Protein AF-A0AAT9M5U4-F1 (afdb_monomer)

Structure (mmCIF, N/CA/C/O backbone):
data_AF-A0AAT9M5U4-F1
#
_entry.id   AF-A0AAT9M5U4-F1
#
loop_
_atom_site.group_PDB
_atom_site.id
_atom_site.type_symbol
_atom_site.label_atom_id
_atom_site.label_alt_id
_atom_site.label_comp_id
_atom_site.label_asym_id
_atom_site.label_entity_id
_atom_site.label_seq_id
_atom_site.pdbx_PDB_ins_code
_atom_site.Cartn_x
_atom_site.Cartn_y
_atom_site.Cartn_z
_atom_site.occupancy
_atom_site.B_iso_or_equiv
_atom_site.auth_seq_id
_atom_site.auth_comp_id
_atom_site.auth_asym_id
_atom_site.auth_atom_id
_atom_site.pdbx_PDB_model_num
ATOM 1 N N . MET A 1 1 ? 32.640 37.767 -28.817 1.00 40.75 1 MET A N 1
ATOM 2 C CA . MET A 1 1 ? 32.706 36.416 -28.224 1.00 40.75 1 MET A CA 1
ATOM 3 C C . MET A 1 1 ? 31.275 35.914 -28.076 1.00 40.75 1 MET A C 1
ATOM 5 O O . MET A 1 1 ? 30.633 36.215 -27.083 1.00 40.75 1 MET A O 1
ATOM 9 N N . THR A 1 2 ? 30.725 35.271 -29.106 1.00 43.62 2 THR A N 1
ATOM 10 C CA . THR A 1 2 ? 29.382 34.669 -29.075 1.00 43.62 2 THR A CA 1
ATOM 11 C C . THR A 1 2 ? 29.527 33.227 -28.602 1.00 43.62 2 THR A C 1
ATOM 13 O O . THR A 1 2 ? 30.177 32.427 -29.272 1.00 43.62 2 THR A O 1
ATOM 16 N N . THR A 1 3 ? 28.993 32.907 -27.426 1.00 51.47 3 THR A N 1
ATOM 17 C CA . THR A 1 3 ? 29.006 31.548 -26.872 1.00 51.47 3 THR A CA 1
ATOM 18 C C . THR A 1 3 ? 28.116 30.651 -27.725 1.00 51.47 3 THR A C 1
ATOM 20 O O . THR A 1 3 ? 26.915 30.890 -27.839 1.00 51.47 3 THR A O 1
ATOM 23 N N . SER A 1 4 ? 28.747 29.664 -28.361 1.00 56.88 4 SER A N 1
ATOM 24 C CA . SER A 1 4 ? 28.134 28.686 -29.254 1.00 56.88 4 SER A CA 1
ATOM 25 C C . SER A 1 4 ? 26.979 27.962 -28.567 1.00 56.88 4 SER A C 1
ATOM 27 O O . SER A 1 4 ? 27.136 27.406 -27.481 1.00 56.88 4 SER A O 1
ATOM 29 N N . SER A 1 5 ? 25.818 28.003 -29.214 1.00 54.59 5 SER A N 1
ATOM 30 C CA . SER A 1 5 ? 24.596 27.337 -28.787 1.00 54.59 5 SER A CA 1
ATOM 31 C C . SER A 1 5 ? 24.749 25.816 -28.877 1.00 54.59 5 SER A C 1
ATOM 33 O O . SER A 1 5 ? 25.156 25.302 -29.914 1.00 54.59 5 SER A O 1
ATOM 35 N N . ALA A 1 6 ? 24.394 25.146 -27.780 1.00 54.88 6 ALA A N 1
ATOM 36 C CA . ALA A 1 6 ? 23.782 23.820 -27.713 1.00 54.88 6 ALA A CA 1
ATOM 37 C C . ALA A 1 6 ? 24.386 22.701 -28.584 1.00 54.88 6 ALA A C 1
ATOM 39 O O . ALA A 1 6 ? 23.807 22.310 -29.593 1.00 54.88 6 ALA A O 1
ATOM 40 N N . ASP A 1 7 ? 25.458 22.079 -28.092 1.00 50.00 7 ASP A N 1
ATOM 41 C CA . ASP A 1 7 ? 25.780 20.689 -28.430 1.00 50.00 7 ASP A CA 1
ATOM 42 C C . ASP A 1 7 ? 25.170 19.787 -27.341 1.00 50.00 7 ASP A C 1
ATOM 44 O O . ASP A 1 7 ? 25.841 19.301 -26.432 1.00 50.00 7 ASP A O 1
ATOM 48 N N . GLN A 1 8 ? 23.838 19.671 -27.338 1.00 59.22 8 GLN A N 1
ATOM 49 C CA . GLN A 1 8 ? 23.175 18.623 -26.563 1.00 59.22 8 GLN A CA 1
ATOM 50 C C . GLN A 1 8 ? 23.060 17.406 -27.479 1.00 59.22 8 GLN A C 1
ATOM 52 O O . GLN A 1 8 ? 22.373 17.504 -28.499 1.00 59.22 8 GLN A O 1
ATOM 57 N N . PRO A 1 9 ? 23.688 16.260 -27.150 1.00 57.50 9 PRO A N 1
ATOM 58 C CA . PRO A 1 9 ? 23.498 15.054 -27.935 1.00 57.50 9 PRO A CA 1
ATOM 59 C C . PRO A 1 9 ? 22.003 14.757 -27.943 1.00 57.50 9 PRO A C 1
ATOM 61 O O . PRO A 1 9 ? 21.378 14.655 -26.884 1.00 57.50 9 PRO A O 1
ATOM 64 N N . SER A 1 10 ? 21.425 14.679 -29.141 1.00 58.44 10 SER A N 1
ATOM 65 C CA . SER A 1 10 ? 20.028 14.327 -29.364 1.00 58.44 10 SER A CA 1
ATOM 66 C C . SER A 1 10 ? 19.744 13.012 -28.644 1.00 58.44 10 SER A C 1
ATOM 68 O O . SER A 1 10 ? 20.074 11.933 -29.142 1.00 58.44 10 SER A O 1
ATOM 70 N N . ARG A 1 11 ? 19.189 13.095 -27.434 1.00 58.50 11 ARG A N 1
ATOM 71 C CA . ARG A 1 11 ? 18.834 11.933 -26.626 1.00 58.50 11 ARG A CA 1
ATOM 72 C C . ARG A 1 11 ? 17.618 11.334 -27.314 1.00 58.50 11 ARG A C 1
ATOM 74 O O . ARG A 1 11 ? 16.496 11.783 -27.092 1.00 58.50 11 ARG A O 1
ATOM 81 N N . GLN A 1 12 ? 17.866 10.427 -28.259 1.00 66.12 12 GLN A N 1
ATOM 82 C CA . GLN A 1 12 ? 16.819 9.746 -29.008 1.00 66.12 12 GLN A CA 1
ATOM 83 C C . GLN A 1 12 ? 15.820 9.192 -27.998 1.00 66.12 12 GLN A C 1
ATOM 85 O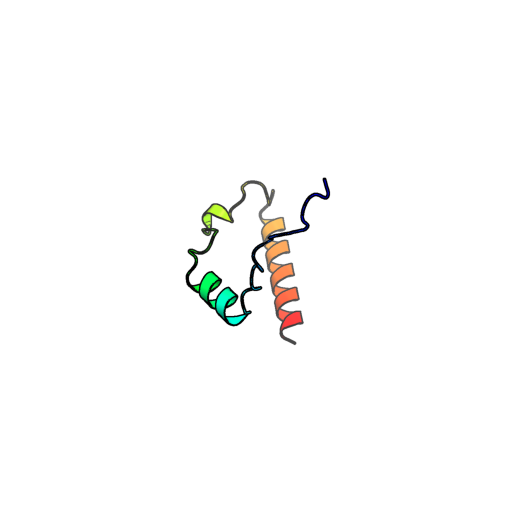 O . GLN A 1 12 ? 16.196 8.447 -27.090 1.00 66.12 12 GLN A O 1
ATOM 90 N N . ARG A 1 13 ? 14.566 9.641 -28.102 1.00 66.31 13 ARG A N 1
ATOM 91 C CA . ARG A 1 13 ? 13.509 9.201 -27.197 1.00 66.31 13 ARG A CA 1
ATOM 92 C C . ARG A 1 13 ? 13.349 7.695 -27.419 1.00 66.31 13 ARG A C 1
ATOM 94 O O . ARG A 1 13 ? 13.111 7.308 -28.564 1.00 66.31 13 ARG A O 1
ATOM 101 N N . PRO A 1 14 ? 13.549 6.854 -26.393 1.00 72.50 14 PRO A N 1
ATOM 102 C CA . PRO A 1 14 ? 13.428 5.414 -26.558 1.00 72.50 14 PRO A CA 1
ATOM 103 C C . PRO A 1 14 ? 12.02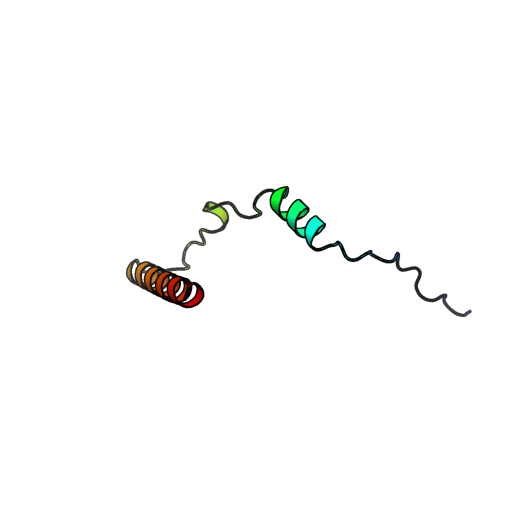6 5.072 -27.066 1.00 72.50 14 PRO A C 1
ATOM 105 O O . PRO A 1 14 ? 11.040 5.705 -26.681 1.00 72.50 14 PRO A O 1
ATOM 108 N N . THR A 1 15 ? 11.957 4.105 -27.978 1.00 81.56 15 THR A N 1
ATOM 109 C CA . THR A 1 15 ? 10.690 3.585 -28.491 1.00 81.56 15 THR A CA 1
ATOM 110 C C . THR A 1 15 ? 9.929 2.888 -27.369 1.00 81.56 15 THR A C 1
ATOM 112 O O . THR A 1 15 ? 10.526 2.369 -26.426 1.00 81.56 15 THR A O 1
ATOM 115 N N . THR A 1 16 ? 8.603 2.859 -27.472 1.00 76.81 16 THR A N 1
ATOM 116 C CA . THR A 1 16 ? 7.732 2.191 -26.497 1.00 76.81 16 THR A CA 1
ATOM 117 C C . THR A 1 16 ? 8.112 0.725 -26.311 1.00 76.81 16 THR A C 1
ATOM 119 O O . THR A 1 16 ? 8.198 0.274 -25.180 1.00 76.81 16 THR A O 1
ATOM 122 N N . GLU A 1 17 ? 8.425 0.008 -27.392 1.00 83.75 17 GLU A N 1
ATOM 123 C CA . GLU A 1 17 ? 8.872 -1.393 -27.336 1.00 83.75 17 GLU A CA 1
ATOM 124 C C . GLU A 1 17 ? 10.144 -1.559 -26.500 1.00 83.75 17 GLU A C 1
ATOM 126 O O . GLU A 1 17 ? 10.199 -2.410 -25.621 1.00 83.75 17 GLU A O 1
ATOM 131 N N . LYS A 1 18 ? 11.125 -0.670 -26.689 1.00 79.00 18 LYS A N 1
ATOM 132 C CA . LYS A 1 18 ? 12.367 -0.685 -25.915 1.00 79.00 18 LYS A CA 1
ATOM 133 C C . LYS A 1 18 ? 12.135 -0.358 -24.439 1.00 79.00 18 LYS A C 1
ATOM 135 O O . LYS A 1 18 ? 12.795 -0.929 -23.587 1.00 79.00 18 LYS A O 1
ATOM 140 N N . LEU A 1 19 ? 11.179 0.520 -24.130 1.00 77.94 19 LEU A N 1
ATOM 141 C CA . LEU A 1 19 ? 10.777 0.800 -22.748 1.00 77.94 19 LEU A CA 1
ATOM 142 C C . LEU A 1 19 ? 10.080 -0.397 -22.090 1.00 77.94 19 LEU A C 1
ATOM 144 O O . LEU A 1 19 ? 10.291 -0.634 -20.904 1.00 77.94 19 LEU A O 1
ATOM 148 N N . LEU A 1 20 ? 9.256 -1.138 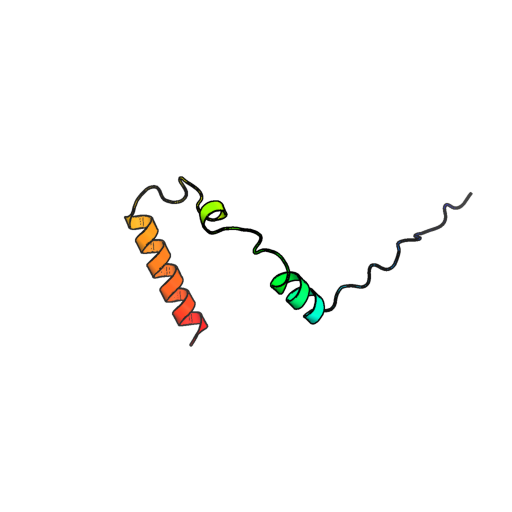-22.839 1.00 77.06 20 LEU A N 1
ATOM 149 C CA . LEU A 1 20 ? 8.627 -2.362 -22.344 1.00 77.06 20 LEU A CA 1
ATOM 150 C C . LEU A 1 20 ? 9.666 -3.457 -22.107 1.00 77.06 20 LEU A C 1
ATOM 152 O O . LEU A 1 20 ? 9.628 -4.087 -21.055 1.00 77.06 20 LEU A O 1
ATOM 156 N N . ASP A 1 21 ? 10.601 -3.647 -23.039 1.00 81.75 21 ASP A N 1
ATOM 157 C CA . ASP A 1 21 ? 11.712 -4.578 -22.859 1.00 81.75 21 ASP A CA 1
ATOM 158 C C . ASP A 1 21 ? 12.569 -4.171 -21.659 1.00 81.75 21 ASP A C 1
ATOM 160 O O . ASP A 1 21 ? 12.841 -5.002 -20.799 1.00 81.75 21 ASP A O 1
ATOM 164 N N . ASP A 1 22 ? 12.942 -2.899 -21.530 1.00 76.44 22 ASP A N 1
ATOM 165 C CA . ASP A 1 22 ? 13.720 -2.420 -20.385 1.00 76.44 22 ASP A CA 1
ATOM 166 C C . ASP A 1 22 ? 12.965 -2.636 -19.061 1.00 76.44 22 ASP A C 1
ATOM 168 O O . ASP A 1 22 ? 13.5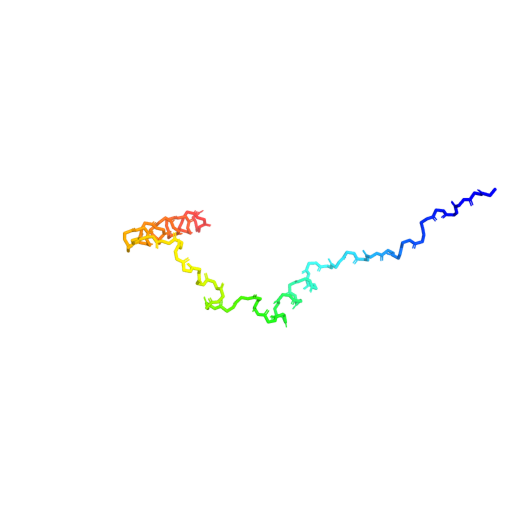83 -3.003 -18.065 1.00 76.44 22 ASP A O 1
ATOM 172 N N . LEU A 1 23 ? 11.635 -2.484 -19.040 1.00 71.81 23 LEU A N 1
ATOM 173 C CA . LEU A 1 23 ? 10.809 -2.762 -17.861 1.00 71.81 23 LEU A CA 1
ATOM 174 C C . LEU A 1 23 ? 10.727 -4.265 -17.550 1.00 71.81 23 LEU A C 1
ATOM 176 O O . LEU A 1 23 ? 10.852 -4.646 -16.388 1.00 71.81 23 LEU A O 1
ATOM 180 N N . LEU A 1 24 ? 10.569 -5.120 -18.565 1.00 73.00 24 LEU A N 1
ATOM 181 C CA . LEU A 1 24 ? 10.536 -6.581 -18.412 1.00 73.00 24 LEU A CA 1
ATOM 182 C C . LEU A 1 24 ? 11.879 -7.155 -17.943 1.00 73.00 24 LEU A C 1
ATOM 184 O O . LEU A 1 24 ? 11.902 -8.135 -17.200 1.00 73.00 24 LEU A O 1
ATOM 188 N N . HIS A 1 25 ? 12.987 -6.565 -18.395 1.00 71.12 25 HIS A N 1
ATOM 189 C CA . HIS A 1 25 ? 14.346 -6.982 -18.043 1.00 71.12 25 HIS A CA 1
ATOM 190 C C . HIS A 1 25 ? 14.900 -6.239 -16.820 1.00 71.12 25 HIS A C 1
ATOM 192 O O . HIS A 1 25 ? 15.933 -6.635 -16.271 1.00 71.12 25 HIS A O 1
ATOM 198 N N . SER A 1 26 ? 14.231 -5.179 -16.363 1.00 70.31 26 SER A N 1
ATOM 199 C CA . SER A 1 26 ? 14.521 -4.571 -15.072 1.00 70.31 26 SER A CA 1
ATOM 200 C C . SER A 1 26 ? 14.102 -5.526 -13.958 1.00 70.31 26 SER A C 1
ATOM 202 O O . SER A 1 26 ? 13.048 -6.160 -14.020 1.00 70.31 26 SER A O 1
ATOM 204 N N . LYS A 1 27 ? 14.927 -5.643 -12.910 1.00 62.66 27 LYS A N 1
ATOM 205 C CA . LYS A 1 27 ? 14.442 -6.234 -11.658 1.00 62.66 27 LYS A CA 1
ATOM 206 C C . LYS A 1 27 ? 13.188 -5.453 -11.260 1.00 62.66 27 LYS A C 1
ATOM 208 O O . LYS A 1 27 ? 13.264 -4.222 -11.311 1.00 62.66 27 LYS A O 1
ATOM 213 N N . PRO A 1 28 ? 12.084 -6.114 -10.862 1.00 65.06 28 PRO A N 1
ATOM 214 C CA . PRO A 1 28 ? 10.939 -5.393 -10.330 1.00 65.06 28 PRO A CA 1
ATOM 215 C C . PRO A 1 28 ? 11.479 -4.472 -9.241 1.00 65.06 28 PRO A C 1
ATOM 217 O O . PRO A 1 28 ? 12.132 -4.932 -8.306 1.00 65.06 28 PRO A O 1
ATOM 220 N N . ALA A 1 29 ? 11.318 -3.165 -9.439 1.00 62.66 29 ALA A N 1
ATOM 221 C CA . ALA A 1 29 ? 11.995 -2.144 -8.642 1.00 62.66 29 ALA A CA 1
ATOM 222 C C . ALA A 1 29 ? 11.486 -2.078 -7.189 1.00 62.66 29 ALA A C 1
ATOM 224 O O . ALA A 1 29 ? 11.848 -1.168 -6.452 1.00 62.66 29 ALA A O 1
ATOM 225 N N . MET A 1 30 ? 10.634 -3.024 -6.799 1.00 61.41 30 MET A N 1
ATOM 226 C CA . MET A 1 30 ? 9.988 -3.108 -5.507 1.00 61.41 30 MET A CA 1
ATOM 227 C C . MET A 1 30 ? 9.665 -4.580 -5.249 1.00 61.41 30 MET A C 1
ATOM 229 O O . MET A 1 30 ? 8.925 -5.209 -6.013 1.00 61.41 30 MET A O 1
ATOM 233 N N . THR A 1 31 ? 10.268 -5.155 -4.215 1.00 71.50 31 THR A N 1
ATOM 234 C CA . THR A 1 31 ? 9.802 -6.422 -3.647 1.00 71.50 31 THR A CA 1
ATOM 235 C C . THR A 1 31 ? 8.455 -6.207 -2.950 1.00 71.50 31 THR A C 1
ATOM 237 O O . THR A 1 31 ? 8.048 -5.071 -2.707 1.00 71.50 31 THR A O 1
ATOM 240 N N . ILE A 1 32 ? 7.729 -7.287 -2.640 1.00 68.31 32 ILE A N 1
ATOM 241 C CA . ILE A 1 32 ? 6.495 -7.175 -1.838 1.00 68.31 32 ILE A CA 1
ATOM 242 C C . ILE A 1 32 ? 6.805 -6.512 -0.491 1.00 68.31 32 ILE A C 1
ATOM 244 O O . ILE A 1 32 ? 6.026 -5.683 -0.034 1.00 68.31 32 ILE A O 1
ATOM 248 N N . ASP A 1 33 ? 7.968 -6.816 0.082 1.00 72.25 33 ASP A N 1
ATOM 249 C CA . ASP A 1 33 ? 8.433 -6.213 1.329 1.00 72.25 33 ASP A CA 1
ATOM 250 C C . ASP A 1 33 ? 8.735 -4.715 1.164 1.00 72.25 33 ASP A C 1
ATOM 252 O O . ASP A 1 33 ? 8.420 -3.935 2.051 1.00 72.25 33 ASP A O 1
ATOM 256 N N . ASP A 1 34 ? 9.252 -4.278 0.009 1.00 71.88 34 ASP A N 1
ATOM 257 C CA . ASP A 1 34 ? 9.430 -2.845 -0.281 1.00 71.88 34 ASP A CA 1
ATOM 258 C C . ASP A 1 34 ? 8.089 -2.112 -0.474 1.00 71.88 34 ASP A C 1
ATOM 260 O O . ASP A 1 34 ? 8.017 -0.895 -0.308 1.00 71.88 34 ASP A O 1
ATOM 264 N N . LEU A 1 35 ? 7.029 -2.832 -0.862 1.00 67.12 35 LEU A N 1
ATOM 265 C CA . LEU A 1 35 ? 5.676 -2.290 -1.013 1.00 67.12 35 LEU A CA 1
ATOM 266 C C . LEU A 1 35 ? 4.913 -2.251 0.320 1.00 67.12 35 LEU A C 1
ATOM 268 O O . LEU A 1 35 ? 3.987 -1.452 0.473 1.00 67.12 35 LEU A O 1
ATOM 272 N N . ALA A 1 36 ? 5.302 -3.090 1.280 1.00 74.12 36 ALA A N 1
ATOM 273 C CA . ALA A 1 36 ? 4.773 -3.066 2.631 1.00 74.12 36 ALA A CA 1
ATOM 274 C C . ALA A 1 36 ? 5.307 -1.826 3.362 1.00 74.12 36 ALA A C 1
ATOM 276 O O . ALA A 1 36 ? 6.433 -1.792 3.849 1.00 74.12 36 ALA A O 1
ATOM 277 N N . CYS A 1 37 ? 4.496 -0.773 3.422 1.00 73.38 37 CYS A N 1
ATOM 278 C CA . CYS A 1 37 ? 4.773 0.364 4.290 1.00 73.38 37 CYS A CA 1
ATOM 279 C C . CYS A 1 37 ? 4.001 0.186 5.596 1.00 73.38 37 CYS A C 1
ATOM 281 O O . CYS A 1 37 ? 2.766 0.233 5.618 1.00 73.38 37 CYS A O 1
ATOM 283 N N . ASP A 1 38 ? 4.746 0.003 6.680 1.00 79.81 38 ASP A N 1
ATOM 284 C CA . ASP A 1 38 ? 4.184 -0.041 8.023 1.00 79.81 38 ASP A CA 1
ATOM 285 C C . ASP A 1 38 ? 3.424 1.260 8.322 1.00 79.81 38 ASP A C 1
ATOM 287 O O . ASP A 1 38 ? 3.895 2.361 8.027 1.00 79.81 38 ASP A O 1
ATOM 291 N N . GLY A 1 39 ? 2.233 1.133 8.911 1.00 80.25 39 GLY A N 1
ATOM 292 C CA . GLY A 1 39 ? 1.409 2.279 9.296 1.00 80.25 39 GLY A CA 1
ATOM 293 C C . GLY A 1 39 ? 0.657 2.966 8.151 1.00 80.25 39 GLY A C 1
ATOM 294 O O . GLY A 1 39 ? 0.188 4.083 8.346 1.00 80.25 39 GLY A O 1
ATOM 295 N N . ILE A 1 40 ? 0.523 2.339 6.973 1.00 84.69 40 ILE A N 1
ATOM 296 C CA . ILE A 1 40 ? -0.459 2.793 5.965 1.00 84.69 40 ILE A CA 1
ATOM 297 C C . ILE A 1 40 ? -1.891 2.580 6.460 1.00 84.69 40 ILE A C 1
ATOM 299 O O . ILE A 1 40 ? -2.747 3.429 6.231 1.00 84.69 40 ILE A O 1
ATOM 303 N N . PHE A 1 41 ? -2.137 1.442 7.103 1.00 85.69 41 PHE A N 1
ATOM 304 C CA . PHE A 1 41 ? -3.428 1.090 7.675 1.00 85.69 41 PHE A CA 1
ATOM 305 C C . PHE A 1 41 ? -3.270 0.993 9.188 1.00 85.69 41 PHE A C 1
ATOM 307 O O . PHE A 1 41 ? -2.327 0.366 9.680 1.00 85.69 41 PHE A O 1
ATOM 314 N N . GLU A 1 42 ? -4.169 1.642 9.917 1.00 88.06 42 GLU A N 1
ATOM 315 C CA . GLU A 1 42 ? -4.216 1.624 11.376 1.00 88.06 42 GLU A CA 1
ATOM 316 C C . GLU A 1 42 ? -5.072 0.454 11.882 1.00 88.06 42 GLU A C 1
ATOM 318 O O . GLU A 1 42 ? -4.898 0.004 13.017 1.00 88.06 42 GLU A O 1
ATOM 323 N N . THR A 1 43 ? -5.979 -0.057 11.040 1.00 90.81 43 THR A N 1
ATOM 324 C CA . THR A 1 43 ? -6.910 -1.141 11.382 1.00 90.81 43 THR A CA 1
ATOM 325 C C . THR A 1 43 ? -7.129 -2.130 10.236 1.00 90.81 43 THR A C 1
ATOM 327 O O . THR A 1 43 ? -7.004 -1.784 9.061 1.00 90.81 43 THR A O 1
ATOM 330 N N . ASP A 1 44 ? -7.519 -3.359 10.582 1.00 89.31 44 ASP A N 1
ATOM 331 C CA . ASP A 1 44 ? -7.873 -4.395 9.603 1.00 89.31 44 ASP A CA 1
ATOM 332 C C . ASP A 1 44 ? -9.114 -3.999 8.775 1.00 89.31 44 ASP A C 1
ATOM 334 O O . ASP A 1 44 ? -9.181 -4.288 7.581 1.00 89.31 44 ASP A O 1
ATOM 338 N N . GLU A 1 45 ? -10.059 -3.255 9.363 1.00 93.62 45 GLU A N 1
ATOM 339 C CA . GLU A 1 45 ? -11.219 -2.706 8.650 1.00 93.62 45 GLU A CA 1
ATOM 340 C C . GLU A 1 45 ? -10.826 -1.796 7.468 1.00 93.62 45 GLU A C 1
ATOM 342 O O . GLU A 1 45 ? -11.453 -1.858 6.409 1.00 93.62 45 GLU A O 1
ATOM 347 N N . GLU A 1 46 ? -9.786 -0.966 7.609 1.00 90.75 46 GLU A N 1
ATOM 348 C CA . GLU A 1 46 ? -9.315 -0.097 6.516 1.00 90.75 46 GLU A CA 1
ATOM 349 C C . GLU A 1 46 ? -8.685 -0.904 5.372 1.00 90.75 46 GLU A C 1
ATOM 351 O O . GLU A 1 46 ? -8.816 -0.544 4.197 1.00 90.75 46 GLU A O 1
ATOM 356 N N . VAL A 1 47 ? -8.033 -2.024 5.701 1.00 91.19 47 VAL A N 1
ATOM 357 C CA . VAL A 1 47 ? -7.501 -2.964 4.707 1.00 91.19 47 VAL A CA 1
ATOM 358 C C . VAL A 1 47 ? -8.651 -3.581 3.910 1.00 91.19 47 VAL A C 1
ATOM 360 O O . VAL A 1 47 ? -8.607 -3.608 2.676 1.00 91.19 47 VAL A O 1
ATOM 363 N N . ASP A 1 48 ? -9.706 -4.023 4.596 1.00 92.31 48 ASP A N 1
ATOM 364 C CA . ASP A 1 48 ? -10.887 -4.612 3.965 1.00 92.31 48 ASP A CA 1
ATOM 365 C C . ASP A 1 48 ? -11.624 -3.608 3.062 1.00 92.31 48 ASP A C 1
ATOM 367 O O . ASP A 1 48 ? -12.017 -3.952 1.939 1.00 92.31 48 ASP A O 1
ATOM 371 N N . GLU A 1 49 ? -11.757 -2.348 3.491 1.00 92.88 49 GLU A N 1
ATOM 372 C CA . GLU A 1 49 ? -12.342 -1.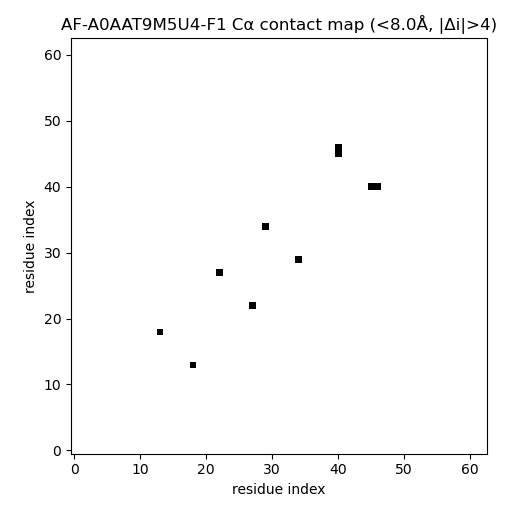281 2.672 1.00 9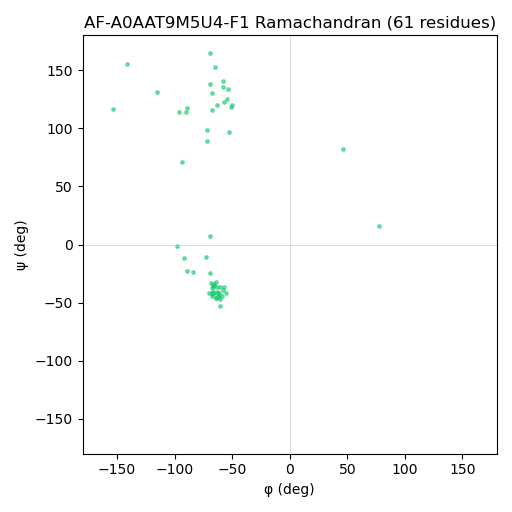2.88 49 GLU A CA 1
ATOM 373 C C . GLU A 1 49 ? -11.519 -1.028 1.400 1.00 92.88 49 GLU A C 1
ATOM 375 O O . GLU A 1 49 ? -12.073 -0.960 0.295 1.00 92.88 49 GLU A O 1
ATOM 380 N N . PHE A 1 50 ? -10.190 -0.957 1.522 1.00 91.38 50 PHE A N 1
ATOM 381 C CA . PHE A 1 50 ? -9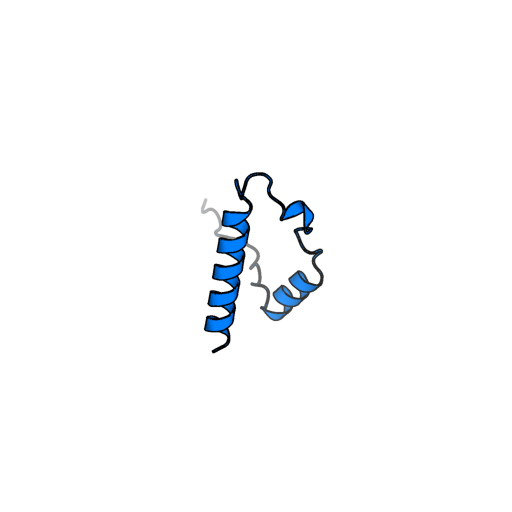.300 -0.765 0.379 1.00 91.38 50 PHE A CA 1
ATOM 382 C C . PHE A 1 50 ? -9.389 -1.921 -0.631 1.00 91.38 50 PHE A C 1
ATOM 384 O O . PHE A 1 50 ? -9.434 -1.691 -1.850 1.00 91.38 50 PHE A O 1
ATOM 391 N N . ILE A 1 51 ? -9.458 -3.167 -0.152 1.00 93.38 51 ILE A N 1
ATOM 392 C CA . ILE A 1 51 ? -9.630 -4.353 -1.003 1.00 93.38 51 ILE A CA 1
ATOM 393 C C . ILE A 1 51 ? -10.984 -4.306 -1.722 1.00 93.38 51 ILE A C 1
ATOM 395 O O . ILE A 1 51 ? -11.054 -4.530 -2.935 1.00 93.38 51 ILE A O 1
ATOM 399 N N . ALA A 1 52 ? -12.064 -3.979 -1.008 1.00 93.31 52 ALA A N 1
ATOM 400 C CA . ALA A 1 52 ? -13.396 -3.868 -1.594 1.00 93.31 52 ALA A CA 1
ATOM 401 C C . ALA A 1 52 ? -13.454 -2.773 -2.673 1.00 93.31 52 ALA A C 1
ATOM 403 O O . ALA A 1 52 ? -13.979 -3.005 -3.769 1.00 93.31 52 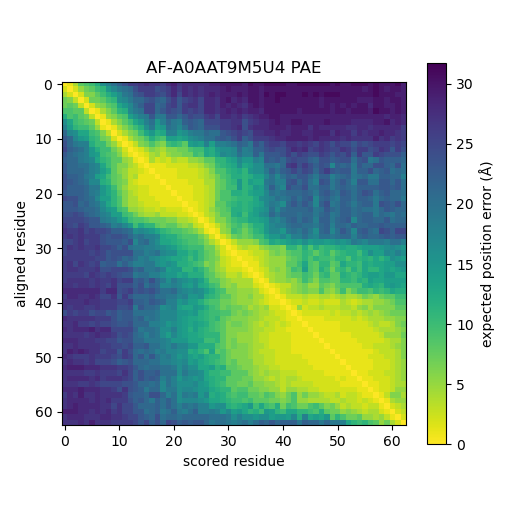ALA A O 1
ATOM 404 N N . PHE A 1 53 ? -12.858 -1.608 -2.398 1.00 92.25 53 PHE A N 1
ATOM 405 C CA . PHE A 1 53 ? -12.754 -0.496 -3.340 1.00 92.25 53 PHE A CA 1
ATOM 406 C C . PHE A 1 53 ? -11.984 -0.891 -4.606 1.00 92.25 53 PHE A C 1
ATOM 408 O O . PHE A 1 53 ? -12.498 -0.754 -5.720 1.00 92.25 53 PHE A O 1
ATOM 415 N N . THR A 1 54 ? -10.775 -1.441 -4.459 1.00 90.50 54 THR A N 1
ATOM 416 C CA . THR A 1 54 ? -9.944 -1.841 -5.608 1.00 90.50 54 THR A CA 1
ATOM 417 C C . THR A 1 54 ? -10.593 -2.944 -6.440 1.00 90.50 54 THR A C 1
ATOM 419 O O . THR A 1 54 ? -10.498 -2.923 -7.671 1.00 90.50 54 THR A O 1
ATOM 422 N N . TYR A 1 55 ? -11.295 -3.890 -5.810 1.00 87.56 55 TYR A N 1
ATOM 423 C CA . TYR A 1 55 ? -12.034 -4.925 -6.530 1.00 87.56 55 TYR A CA 1
ATOM 424 C C . TYR A 1 55 ? -13.211 -4.346 -7.328 1.00 87.56 55 TYR A C 1
ATOM 426 O O . TYR A 1 55 ? -13.408 -4.711 -8.492 1.00 87.56 55 TYR A O 1
ATOM 434 N N . ALA A 1 56 ? -13.967 -3.412 -6.742 1.00 88.19 56 ALA A N 1
ATOM 435 C CA . ALA A 1 56 ? -15.063 -2.726 -7.424 1.00 88.19 56 ALA A CA 1
ATOM 436 C C . ALA A 1 56 ? -14.568 -1.907 -8.630 1.00 88.19 56 ALA A C 1
ATOM 438 O O . ALA A 1 56 ? -15.147 -1.999 -9.716 1.00 88.19 56 ALA A O 1
ATOM 439 N N . GLU A 1 57 ? -13.465 -1.173 -8.474 1.00 87.62 57 GLU A N 1
ATOM 440 C CA . GLU A 1 57 ? -12.849 -0.389 -9.550 1.00 87.62 57 GLU A CA 1
ATOM 441 C C . GLU A 1 57 ? -12.272 -1.268 -10.661 1.00 87.62 57 GLU A C 1
ATOM 443 O O . GLU A 1 57 ? -12.469 -0.993 -11.847 1.00 87.62 57 GLU A O 1
ATOM 448 N N . ARG A 1 58 ? -11.609 -2.380 -10.317 1.00 85.12 58 ARG A N 1
ATOM 449 C CA . ARG A 1 58 ? -11.128 -3.334 -11.325 1.00 85.12 58 ARG A CA 1
ATOM 450 C C . ARG A 1 58 ? -12.293 -3.922 -12.114 1.00 85.12 58 ARG A C 1
ATOM 452 O O . ARG A 1 58 ? -12.210 -4.042 -13.331 1.00 85.12 58 ARG A O 1
ATOM 459 N N . ARG A 1 59 ? -13.392 -4.258 -11.436 1.00 82.50 59 ARG A N 1
ATOM 460 C CA . ARG A 1 59 ? -14.593 -4.790 -12.084 1.00 82.50 59 ARG A CA 1
ATOM 461 C C . ARG A 1 59 ? -15.268 -3.765 -12.998 1.00 82.50 59 ARG A C 1
ATOM 463 O O . ARG A 1 59 ? -15.784 -4.165 -14.035 1.00 82.50 59 ARG A O 1
ATOM 470 N N . ARG A 1 60 ? -15.234 -2.473 -12.656 1.00 74.75 60 ARG A N 1
ATOM 471 C CA . ARG A 1 60 ? -15.699 -1.386 -13.537 1.00 74.75 60 ARG A CA 1
ATOM 472 C C . ARG A 1 60 ? -14.826 -1.203 -14.774 1.00 74.75 60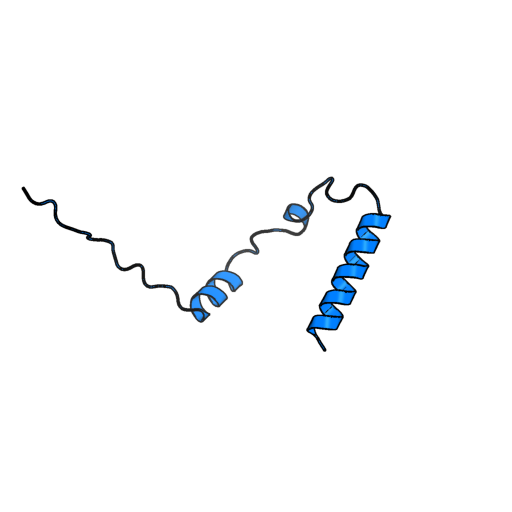 ARG A C 1
ATOM 474 O O . ARG A 1 60 ? -15.366 -1.029 -15.852 1.00 74.75 60 ARG A O 1
ATOM 481 N N . ASN A 1 61 ? -13.505 -1.273 -14.629 1.00 68.31 61 ASN A N 1
ATOM 482 C CA . ASN A 1 61 ? -12.568 -1.115 -15.749 1.00 68.31 61 ASN A CA 1
ATOM 483 C C . ASN A 1 61 ? -12.538 -2.317 -16.714 1.00 68.31 61 ASN A C 1
ATOM 485 O O . ASN A 1 61 ? -11.927 -2.237 -17.776 1.00 68.31 61 ASN A O 1
ATOM 489 N N . LEU A 1 62 ? -13.165 -3.435 -16.339 1.00 60.75 62 LEU A N 1
ATOM 490 C CA . LEU A 1 62 ? -13.298 -4.641 -17.162 1.00 60.75 62 LEU A CA 1
ATOM 491 C C . LEU A 1 62 ? -14.653 -4.737 -17.890 1.00 60.75 62 LEU A C 1
ATOM 493 O O . LEU A 1 62 ? -14.872 -5.725 -18.593 1.00 60.75 62 LEU A O 1
ATOM 497 N N . ALA A 1 63 ? -15.556 -3.770 -17.689 1.00 51.56 63 ALA A N 1
ATOM 498 C CA . ALA A 1 63 ? -16.904 -3.733 -18.263 1.00 51.56 63 ALA A CA 1
ATOM 499 C C . ALA A 1 63 ? -17.009 -2.764 -19.448 1.00 51.56 63 ALA A C 1
ATOM 501 O O . ALA A 1 63 ? -16.340 -1.707 -19.414 1.00 51.56 63 ALA A O 1
#

Radius of gyration: 22.11 Å; Cα contacts (8 Å, |Δi|>4): 5; chains: 1; bounding box: 50×44×41 Å

pLDDT: mean 74.1, std 13.78, range [40.75, 93.62]

Secondary structure (DSSP, 8-state):
-----------PPPPHHHHHHHHHHSPPSS-HHHH--TTS-SSHHHHHHHHHHHHHHHHHHT-

Foldseek 3Di:
DDPDDDPDPPPPDDDPVVVVVCCVPDDVPADVVNVDDPPPDPDPVVVVVVVVVVVVVVVVVVD

Sequence (63 aa):
MTTSSADQPSRQRPTTEKLLDDLLHSKPAMTIDDLACDGIFETDEEVDEFIAFTYAERRRNLA

Solvent-accessible surface area (backbone atoms only — not comparable to full-atom values): 4217 Å² total; per-residue (Å²): 138,81,82,81,80,80,90,66,78,82,74,73,77,78,52,70,68,57,52,50,50,51,56,72,72,39,73,75,93,58,52,74,69,70,65,58,58,88,79,77,58,95,46,72,67,57,52,52,50,52,52,53,50,54,52,53,51,52,56,55,76,72,103

Mean predicted aligned error: 15.26 Å